Protein AF-A0A1Q8A752-F1 (afdb_monomer)

Structure (mmCIF, N/CA/C/O backbone):
data_AF-A0A1Q8A752-F1
#
_entry.id   AF-A0A1Q8A752-F1
#
loop_
_atom_site.group_PDB
_atom_site.id
_atom_site.type_symbol
_atom_site.label_atom_id
_atom_site.label_alt_id
_atom_site.label_comp_id
_atom_site.label_asym_id
_atom_site.label_entity_id
_atom_site.label_seq_id
_atom_site.pdbx_PDB_ins_code
_atom_site.Cartn_x
_atom_site.Cartn_y
_atom_site.Cartn_z
_atom_site.occupancy
_atom_site.B_iso_or_equiv
_atom_site.auth_seq_id
_atom_site.auth_comp_id
_atom_site.auth_asym_id
_atom_site.auth_atom_id
_atom_site.pdbx_PDB_model_num
ATOM 1 N N . MET A 1 1 ? -38.402 -25.304 12.413 1.00 49.00 1 MET A N 1
ATOM 2 C CA . MET A 1 1 ? -37.366 -25.563 11.387 1.00 49.00 1 MET A CA 1
ATOM 3 C C . MET A 1 1 ? -36.261 -24.511 11.491 1.00 49.00 1 MET A C 1
ATOM 5 O O . MET A 1 1 ? -36.523 -23.374 11.110 1.00 49.00 1 MET A O 1
ATOM 9 N N . PRO A 1 2 ? -35.067 -24.807 12.038 1.00 53.38 2 PRO A N 1
ATOM 10 C CA . PRO A 1 2 ? -33.993 -23.823 12.127 1.00 53.38 2 PRO A CA 1
ATOM 11 C C . PRO A 1 2 ? -33.095 -23.891 10.880 1.00 53.38 2 PRO A C 1
ATOM 13 O O . PRO A 1 2 ? -32.541 -24.939 10.555 1.00 53.38 2 PRO A O 1
ATOM 16 N N . ARG A 1 3 ? -32.962 -22.769 10.160 1.00 59.31 3 ARG A N 1
ATOM 17 C CA . ARG A 1 3 ? -32.059 -22.624 9.004 1.00 59.31 3 ARG A CA 1
ATOM 18 C C . ARG A 1 3 ? -30.603 -22.619 9.487 1.00 59.31 3 ARG A C 1
ATOM 20 O O . ARG A 1 3 ? -30.180 -21.694 10.178 1.00 59.31 3 ARG A O 1
ATOM 27 N N . ARG A 1 4 ? -29.845 -23.659 9.130 1.00 55.50 4 ARG A N 1
ATOM 28 C CA . ARG A 1 4 ? -28.412 -23.810 9.421 1.00 55.50 4 ARG A CA 1
ATOM 29 C C . ARG A 1 4 ? -27.629 -22.784 8.591 1.00 55.50 4 ARG A C 1
ATOM 31 O O . ARG A 1 4 ? -2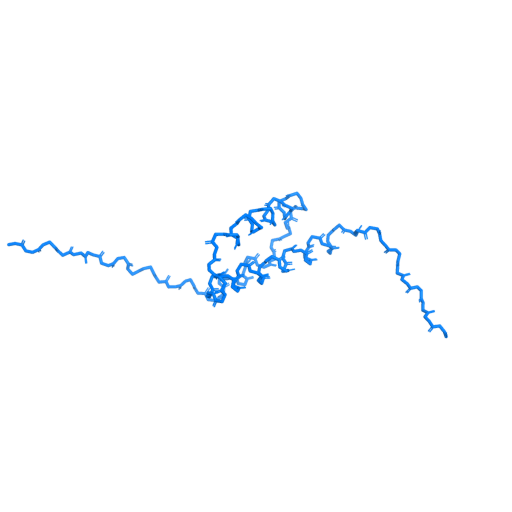7.610 -22.870 7.371 1.00 55.50 4 ARG A O 1
ATOM 38 N N . ARG A 1 5 ? -27.019 -21.789 9.246 1.00 60.00 5 ARG A N 1
ATOM 39 C CA . ARG A 1 5 ? -26.025 -20.898 8.624 1.00 60.00 5 ARG A CA 1
ATOM 40 C C . ARG A 1 5 ? -24.764 -21.717 8.360 1.00 60.00 5 ARG A C 1
ATOM 42 O O . ARG A 1 5 ? -24.038 -22.033 9.301 1.00 60.00 5 ARG A O 1
ATOM 49 N N . GLU A 1 6 ? -24.527 -22.074 7.106 1.00 55.84 6 GLU A N 1
ATOM 50 C CA . GLU A 1 6 ? -23.246 -22.616 6.660 1.00 55.84 6 GLU A CA 1
ATOM 51 C C . GLU A 1 6 ? -22.180 -21.533 6.847 1.00 55.84 6 GLU A C 1
ATOM 53 O O . GLU A 1 6 ? -22.195 -20.483 6.205 1.00 55.84 6 GLU A O 1
ATOM 58 N N . ARG A 1 7 ? -21.291 -21.750 7.820 1.00 58.25 7 ARG A N 1
ATOM 59 C CA . ARG A 1 7 ? -20.064 -20.972 7.952 1.00 58.25 7 ARG A CA 1
ATOM 60 C C . ARG A 1 7 ? -19.181 -21.376 6.776 1.00 58.25 7 ARG A C 1
ATOM 62 O O . ARG A 1 7 ? -18.684 -22.496 6.761 1.00 58.25 7 ARG A O 1
ATOM 69 N N . LEU A 1 8 ? -19.002 -20.474 5.815 1.00 56.09 8 LEU A N 1
ATOM 70 C CA . LEU A 1 8 ? -17.895 -20.536 4.866 1.00 56.09 8 LEU A CA 1
ATOM 71 C C . LEU A 1 8 ? -16.601 -20.470 5.684 1.00 56.09 8 LEU A C 1
ATOM 73 O O . LEU A 1 8 ? -16.156 -19.391 6.076 1.00 56.09 8 LEU A O 1
ATOM 77 N N . ALA A 1 9 ? -16.055 -21.636 6.022 1.00 54.94 9 ALA A N 1
ATOM 78 C CA . ALA A 1 9 ? -14.683 -21.769 6.470 1.00 54.94 9 ALA A CA 1
ATOM 79 C C . ALA A 1 9 ? -13.810 -21.491 5.245 1.00 54.94 9 ALA A C 1
ATOM 81 O O . ALA A 1 9 ? -13.518 -22.381 4.456 1.00 54.94 9 ALA A O 1
ATOM 82 N N . VAL A 1 10 ? -13.513 -20.213 5.019 1.00 60.25 10 VAL A N 1
ATOM 83 C CA . VAL A 1 10 ? -12.424 -19.828 4.131 1.00 60.25 10 V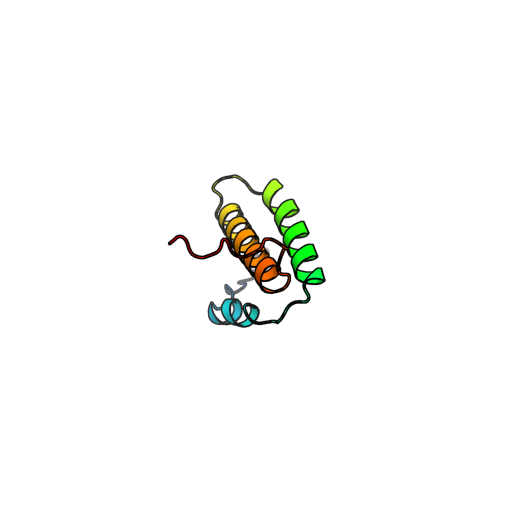AL A CA 1
ATOM 84 C C . VAL A 1 10 ? -11.166 -20.093 4.935 1.00 60.25 10 VAL A C 1
ATOM 86 O O . VAL A 1 10 ? -10.899 -19.379 5.907 1.00 60.25 10 VAL A O 1
ATOM 89 N N . ASP A 1 11 ? -10.458 -21.160 4.585 1.00 59.97 11 ASP A N 1
ATOM 90 C CA . ASP A 1 11 ? -9.154 -21.437 5.167 1.00 59.97 11 ASP A CA 1
ATOM 91 C C . ASP A 1 11 ? -8.256 -20.206 4.958 1.00 59.97 11 ASP A C 1
ATOM 93 O O . ASP A 1 11 ? -8.261 -19.612 3.870 1.00 59.97 11 ASP A O 1
ATOM 97 N N . PRO A 1 12 ? -7.543 -19.743 5.999 1.00 54.50 12 PRO A N 1
ATOM 98 C CA . PRO A 1 12 ? -6.604 -18.647 5.837 1.00 54.50 12 PRO A CA 1
ATOM 99 C C . PRO A 1 12 ? -5.560 -19.056 4.788 1.00 54.50 12 PRO A C 1
ATOM 101 O O . PRO A 1 12 ? -5.071 -20.184 4.840 1.00 54.50 12 PRO A O 1
ATOM 104 N N . PRO A 1 13 ? -5.222 -18.177 3.829 1.00 53.31 13 PRO A N 1
ATOM 105 C CA . PRO A 1 13 ? -4.258 -18.518 2.795 1.00 53.31 13 PRO A CA 1
ATOM 106 C C . PRO A 1 13 ? -2.914 -18.890 3.430 1.00 53.31 13 PRO A C 1
ATOM 108 O O . PRO A 1 13 ? -2.410 -18.174 4.299 1.00 53.31 13 PRO A O 1
ATOM 111 N N . GLU A 1 14 ? -2.363 -20.017 2.981 1.00 51.03 14 GLU A N 1
ATOM 112 C CA . GLU A 1 14 ? -1.061 -20.543 3.393 1.00 51.03 14 GLU A CA 1
ATOM 113 C C . GLU A 1 14 ? 0.041 -19.474 3.225 1.00 51.03 14 GLU A C 1
ATOM 115 O O . GLU A 1 14 ? 0.066 -18.768 2.208 1.00 51.03 14 GLU A O 1
ATOM 120 N N . PRO A 1 15 ? 0.986 -19.347 4.177 1.00 54.91 15 PRO A N 1
ATOM 121 C CA . PRO A 1 15 ? 2.036 -18.323 4.138 1.00 54.91 15 PRO A CA 1
ATOM 122 C C . PRO A 1 15 ? 2.917 -18.417 2.881 1.00 54.91 15 PRO A C 1
ATOM 124 O O . PRO A 1 15 ? 3.375 -17.401 2.362 1.00 54.91 15 PRO A O 1
ATOM 127 N N . GLU A 1 16 ? 3.073 -19.614 2.318 1.00 50.69 16 GLU A N 1
ATOM 128 C CA . GLU A 1 16 ? 3.832 -19.858 1.086 1.00 50.69 16 GLU A CA 1
ATOM 129 C C . GLU A 1 16 ? 3.181 -19.233 -0.163 1.00 50.69 16 GLU A C 1
ATOM 131 O O . GLU A 1 16 ? 3.856 -18.959 -1.159 1.00 50.69 16 GLU A O 1
ATOM 136 N N . GLN A 1 17 ? 1.866 -18.983 -0.139 1.00 50.50 17 GLN A N 1
ATOM 137 C CA . GLN A 1 17 ? 1.170 -18.290 -1.228 1.00 50.50 17 GLN A CA 1
ATOM 138 C C . GLN A 1 17 ? 1.389 -16.776 -1.169 1.00 50.50 17 GLN A C 1
ATOM 140 O O . GLN A 1 17 ? 1.447 -16.139 -2.219 1.00 50.50 17 GLN A O 1
ATOM 145 N N . LEU A 1 18 ? 1.583 -16.204 0.025 1.00 50.59 18 LEU A N 1
ATOM 146 C CA . LEU A 1 18 ? 1.968 -14.796 0.174 1.00 50.59 18 LEU A CA 1
ATOM 147 C C . LEU A 1 18 ? 3.374 -14.531 -0.378 1.00 50.59 18 LEU A C 1
ATOM 149 O O . LEU A 1 18 ? 3.605 -13.494 -0.999 1.00 50.59 18 LEU A O 1
ATOM 153 N N . GLU A 1 19 ? 4.302 -15.473 -0.203 1.00 46.72 19 GLU A N 1
ATOM 154 C CA . GLU A 1 19 ? 5.675 -15.334 -0.701 1.00 46.72 19 GLU A CA 1
ATOM 155 C C . GLU A 1 19 ? 5.778 -15.471 -2.223 1.00 46.72 19 GLU A C 1
ATOM 157 O O . GLU A 1 19 ? 6.585 -14.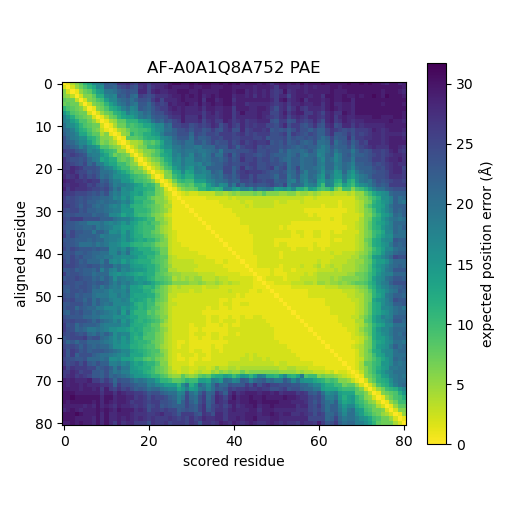787 -2.846 1.00 46.72 19 GLU A O 1
ATOM 162 N N . LYS A 1 20 ? 4.932 -16.277 -2.874 1.00 44.25 20 LYS A N 1
ATOM 163 C CA . LYS A 1 20 ? 4.976 -16.431 -4.343 1.00 44.25 20 LYS A CA 1
ATOM 164 C C . LYS A 1 20 ? 4.492 -15.195 -5.108 1.00 44.25 20 LYS A C 1
ATOM 166 O O . LYS A 1 20 ? 4.898 -14.999 -6.250 1.00 44.25 20 LYS A O 1
ATOM 171 N N . VAL A 1 21 ? 3.705 -14.318 -4.482 1.00 50.91 21 VAL A N 1
ATOM 172 C CA . VAL A 1 21 ? 3.333 -13.012 -5.064 1.00 50.91 21 VAL A CA 1
ATOM 173 C C . VAL A 1 21 ? 4.505 -12.017 -5.005 1.00 50.91 21 VAL A C 1
ATOM 175 O O . VAL A 1 21 ? 4.509 -11.009 -5.702 1.00 50.91 21 VAL A O 1
ATOM 178 N N . ALA A 1 22 ? 5.551 -12.297 -4.219 1.00 48.25 22 ALA A N 1
ATOM 179 C CA . ALA A 1 22 ? 6.655 -11.371 -3.981 1.00 48.25 22 ALA A CA 1
ATOM 180 C C . ALA A 1 22 ? 7.629 -11.170 -5.154 1.00 48.25 22 ALA A C 1
ATOM 182 O O . ALA A 1 22 ? 8.470 -10.279 -5.053 1.00 48.25 22 ALA A O 1
ATOM 183 N N . VAL A 1 23 ? 7.572 -11.983 -6.216 1.00 52.22 23 VAL A N 1
ATOM 184 C CA . VAL A 1 23 ? 8.547 -11.927 -7.326 1.00 52.22 23 VAL A CA 1
ATOM 185 C C . VAL A 1 23 ? 7.856 -11.984 -8.692 1.00 52.22 23 VAL A C 1
ATOM 187 O O . VAL A 1 23 ? 8.351 -12.590 -9.639 1.00 52.22 23 VAL A O 1
ATOM 190 N N . ALA A 1 24 ? 6.701 -11.340 -8.836 1.00 56.03 24 ALA A N 1
ATOM 191 C CA . ALA A 1 24 ? 6.294 -10.896 -10.161 1.00 56.03 24 ALA A CA 1
ATOM 192 C C . ALA A 1 24 ? 7.074 -9.608 -10.457 1.00 56.03 24 ALA A C 1
ATOM 194 O O . ALA A 1 24 ? 7.011 -8.650 -9.693 1.00 56.03 24 ALA A O 1
ATOM 195 N N . ARG A 1 25 ? 7.861 -9.585 -11.541 1.00 57.94 25 ARG A N 1
ATOM 196 C CA . ARG A 1 25 ? 8.421 -8.332 -12.069 1.00 57.94 25 ARG A CA 1
ATOM 197 C C . ARG A 1 25 ? 7.244 -7.481 -12.543 1.00 57.94 25 ARG A C 1
ATOM 199 O O . ARG A 1 25 ? 6.834 -7.602 -13.693 1.00 57.94 25 ARG A O 1
ATOM 206 N N . HIS A 1 26 ? 6.662 -6.700 -11.643 1.00 69.69 26 HIS A N 1
ATOM 207 C CA . HIS A 1 26 ? 5.518 -5.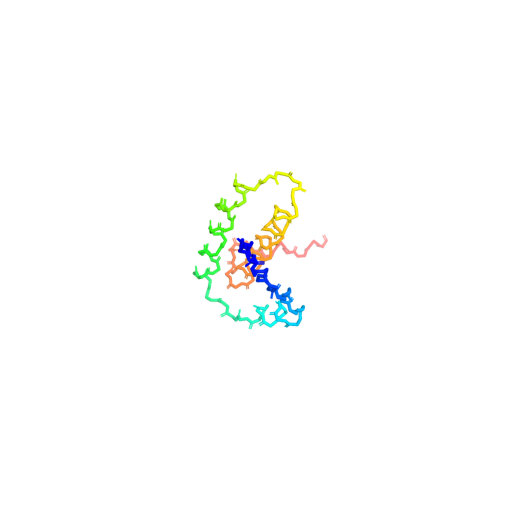864 -11.960 1.00 69.69 26 HIS A CA 1
ATOM 208 C C . HIS A 1 26 ? 5.956 -4.682 -12.825 1.00 69.69 26 HIS A C 1
ATOM 210 O O . HIS A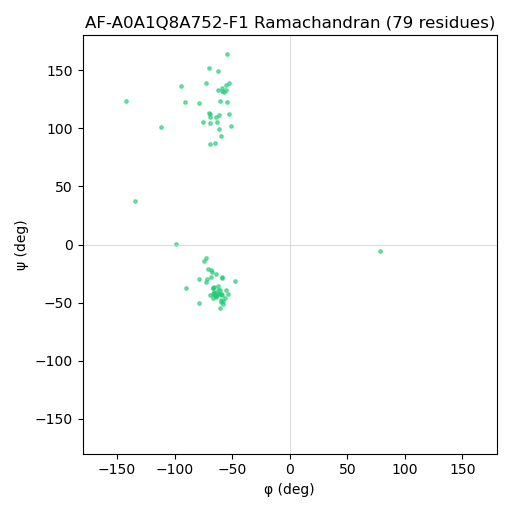 1 26 ? 7.004 -4.070 -12.596 1.00 69.69 26 HIS A O 1
ATOM 216 N N . ASP A 1 27 ? 5.142 -4.349 -13.827 1.00 87.75 27 ASP A N 1
ATOM 217 C CA . ASP A 1 27 ? 5.314 -3.117 -14.591 1.00 87.75 27 ASP A CA 1
ATOM 218 C C . ASP A 1 27 ? 5.280 -1.922 -13.610 1.00 87.75 27 ASP A C 1
ATOM 220 O O . ASP A 1 27 ? 4.361 -1.821 -12.786 1.00 87.75 27 ASP A O 1
ATOM 224 N N . PRO A 1 28 ? 6.237 -0.977 -13.669 1.00 90.56 28 PRO A N 1
ATOM 225 C CA . PRO A 1 28 ? 6.184 0.257 -12.890 1.00 90.56 28 PRO A CA 1
ATOM 226 C C . PRO A 1 28 ? 4.832 0.992 -12.935 1.00 90.56 28 PRO A C 1
ATOM 228 O O . PRO A 1 28 ? 4.470 1.683 -11.977 1.00 90.56 28 PRO A O 1
ATOM 231 N N . ALA A 1 29 ? 4.082 0.904 -14.038 1.00 92.06 29 ALA A N 1
ATOM 232 C CA . ALA A 1 29 ? 2.732 1.457 -14.145 1.00 92.06 29 ALA A CA 1
ATOM 233 C C . ALA A 1 29 ? 1.724 0.735 -13.233 1.00 92.06 29 ALA A C 1
ATOM 235 O O . ALA A 1 29 ? 0.943 1.397 -12.540 1.00 92.06 29 ALA A O 1
ATOM 236 N N . GLU A 1 30 ? 1.782 -0.595 -13.169 1.00 92.69 30 GLU A N 1
ATOM 237 C CA . GLU A 1 30 ? 0.951 -1.410 -12.279 1.00 92.69 30 GLU A CA 1
ATOM 238 C C . GLU A 1 30 ? 1.265 -1.123 -10.813 1.00 92.69 30 GLU A C 1
ATOM 240 O O . GLU A 1 30 ? 0.349 -0.883 -10.025 1.00 92.69 30 GLU A O 1
ATOM 245 N N . ILE A 1 31 ? 2.548 -1.029 -10.450 1.00 92.62 31 ILE A N 1
ATOM 246 C CA . ILE A 1 31 ? 2.955 -0.713 -9.072 1.00 92.62 31 ILE A CA 1
ATOM 247 C C . ILE A 1 31 ? 2.455 0.682 -8.676 1.00 92.62 31 ILE A C 1
ATOM 249 O O . ILE A 1 31 ? 1.909 0.874 -7.586 1.00 92.62 31 ILE A O 1
ATOM 253 N N . ARG A 1 32 ? 2.562 1.674 -9.572 1.00 94.38 32 ARG A N 1
ATOM 254 C CA . ARG A 1 32 ? 2.001 3.019 -9.346 1.00 94.38 32 ARG A CA 1
ATOM 255 C C . ARG A 1 32 ? 0.490 2.983 -9.133 1.00 94.38 32 ARG A C 1
ATOM 257 O O . ARG A 1 32 ? -0.020 3.676 -8.244 1.00 94.38 32 ARG A O 1
ATOM 264 N N . PHE A 1 33 ? -0.229 2.193 -9.928 1.00 95.50 33 PHE A N 1
ATOM 265 C CA . PHE A 1 33 ? -1.666 2.006 -9.759 1.00 95.50 33 PHE A CA 1
ATOM 266 C C . PHE A 1 33 ? -1.990 1.340 -8.416 1.00 95.50 33 PHE A C 1
ATOM 268 O O . PHE A 1 33 ? -2.851 1.837 -7.687 1.00 95.50 33 PHE A O 1
ATOM 275 N N . TYR A 1 34 ? -1.263 0.287 -8.046 1.00 95.31 34 TYR A N 1
ATOM 276 C CA . TYR A 1 34 ? -1.428 -0.425 -6.781 1.00 95.31 34 TYR A CA 1
ATOM 277 C C . TYR A 1 34 ? -1.204 0.495 -5.573 1.00 95.31 34 TYR A C 1
ATOM 279 O O . TYR A 1 34 ? -2.094 0.635 -4.731 1.00 95.31 34 TYR A O 1
ATOM 287 N N . ILE A 1 35 ? -0.099 1.251 -5.549 1.00 96.19 35 ILE A N 1
ATOM 288 C CA . ILE A 1 35 ? 0.183 2.278 -4.527 1.00 96.19 35 ILE A CA 1
ATOM 289 C C . ILE A 1 35 ? -0.979 3.274 -4.409 1.00 96.19 35 ILE A C 1
ATOM 291 O O . ILE A 1 35 ? -1.376 3.655 -3.303 1.00 96.19 35 ILE A O 1
ATOM 295 N N . LYS A 1 36 ? -1.556 3.709 -5.538 1.00 97.56 36 LYS A N 1
ATOM 296 C CA . LYS A 1 36 ? -2.704 4.628 -5.544 1.00 97.56 36 LYS A CA 1
ATOM 297 C C . LYS A 1 36 ? -3.931 4.007 -4.871 1.00 97.56 36 LYS A C 1
ATOM 299 O O . LYS A 1 36 ? -4.624 4.725 -4.148 1.00 97.56 36 LYS A O 1
ATOM 304 N N . GLN A 1 37 ? -4.194 2.715 -5.073 1.00 97.50 37 GLN A N 1
ATOM 305 C CA . GLN A 1 37 ? -5.297 2.023 -4.399 1.00 97.50 37 GLN A CA 1
ATOM 306 C C . GLN A 1 37 ? -5.033 1.859 -2.901 1.00 97.50 37 GLN A C 1
ATOM 308 O O . GLN A 1 37 ? -5.909 2.187 -2.103 1.00 97.50 37 GLN A O 1
ATOM 313 N N . LEU A 1 38 ? -3.816 1.486 -2.498 1.00 96.69 38 LEU A N 1
ATOM 314 C CA . LEU A 1 38 ? -3.442 1.381 -1.082 1.00 96.69 38 LEU A CA 1
ATOM 315 C C . LEU A 1 38 ? -3.609 2.722 -0.344 1.00 96.69 38 LEU A C 1
ATOM 317 O O . LEU A 1 38 ? -4.208 2.774 0.730 1.00 96.69 38 LEU A O 1
ATOM 321 N N . LYS A 1 39 ? -3.188 3.839 -0.957 1.00 97.06 39 LYS A N 1
ATOM 322 C CA . LYS A 1 39 ? -3.394 5.200 -0.415 1.00 97.06 39 LYS A CA 1
ATOM 323 C C . LYS A 1 39 ? -4.864 5.610 -0.304 1.00 97.06 39 LYS A C 1
ATOM 325 O O . LYS A 1 39 ? -5.188 6.525 0.456 1.00 97.06 39 LYS A O 1
ATOM 330 N N . LYS A 1 40 ? -5.755 5.029 -1.108 1.00 97.69 40 LYS A N 1
ATOM 331 C CA . LYS A 1 40 ? -7.201 5.232 -0.951 1.00 97.69 40 LYS A CA 1
ATOM 332 C C . LYS A 1 40 ? -7.722 4.371 0.191 1.00 97.69 40 LYS A C 1
ATOM 334 O O . LYS A 1 40 ? -8.354 4.912 1.087 1.00 97.69 40 LYS A O 1
ATOM 339 N N . ALA A 1 41 ? -7.398 3.079 0.183 1.00 95.00 41 ALA A N 1
ATOM 340 C CA . ALA A 1 41 ? -7.852 2.114 1.177 1.00 95.00 41 ALA A CA 1
ATOM 341 C C . ALA A 1 41 ? -7.488 2.538 2.606 1.00 95.00 41 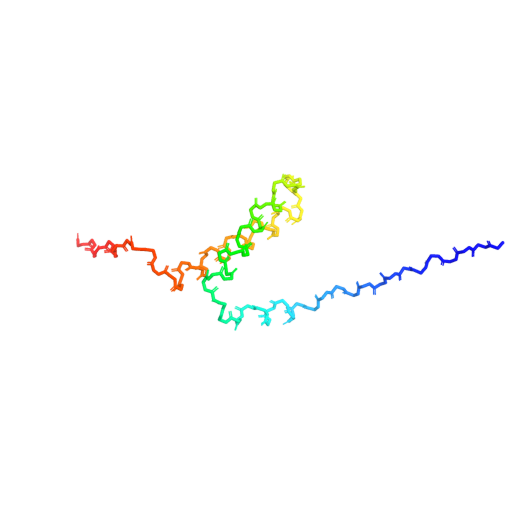ALA A C 1
ATOM 343 O O . ALA A 1 41 ? -8.360 2.561 3.468 1.00 95.00 41 ALA A O 1
ATOM 344 N N . ILE A 1 42 ? -6.242 2.969 2.840 1.00 95.94 42 ILE A N 1
ATOM 345 C CA . ILE A 1 42 ? -5.754 3.325 4.182 1.00 95.94 42 ILE A CA 1
ATOM 346 C C . ILE A 1 42 ? -6.565 4.443 4.858 1.00 95.94 42 ILE A C 1
ATOM 348 O O . ILE A 1 42 ? -6.678 4.452 6.078 1.00 95.94 42 ILE A O 1
ATOM 352 N N . ARG A 1 43 ? -7.182 5.350 4.085 1.00 96.06 43 ARG A N 1
ATOM 353 C CA . ARG A 1 43 ? -8.009 6.449 4.622 1.00 96.06 43 ARG A CA 1
ATOM 354 C C . ARG A 1 43 ? -9.311 5.972 5.258 1.00 96.06 43 ARG A C 1
ATOM 356 O O . ARG A 1 43 ? -9.894 6.702 6.048 1.00 96.06 43 ARG A O 1
ATOM 363 N N . TYR A 1 44 ? -9.766 4.779 4.891 1.00 96.75 44 TYR A N 1
ATOM 364 C CA . TYR A 1 44 ? -10.990 4.176 5.411 1.00 96.75 44 TYR A CA 1
ATOM 365 C C . TYR A 1 44 ? -10.710 3.162 6.525 1.00 96.75 44 TYR A C 1
ATOM 367 O O . TYR A 1 44 ? -11.645 2.561 7.051 1.00 96.75 44 TYR A O 1
ATOM 375 N N . LEU A 1 45 ? -9.439 2.949 6.886 1.00 96.12 45 LEU A N 1
ATOM 376 C CA . LEU A 1 45 ? -9.058 1.997 7.921 1.00 96.12 45 LEU A CA 1
ATOM 377 C C . LEU A 1 45 ? -8.907 2.698 9.275 1.00 96.12 45 LEU A C 1
ATOM 379 O O . LEU A 1 45 ? -8.276 3.754 9.345 1.00 96.12 45 LEU A O 1
ATOM 383 N N . PRO A 1 46 ? -9.422 2.105 10.368 1.00 96.88 46 PRO A N 1
ATOM 384 C CA . PRO A 1 46 ? -9.206 2.643 11.702 1.00 96.88 46 PRO A CA 1
ATOM 385 C C . PRO A 1 46 ? -7.718 2.629 12.049 1.00 96.88 46 PRO A C 1
ATOM 387 O O . PRO A 1 46 ? -7.047 1.603 11.877 1.00 96.88 46 PRO A O 1
ATOM 390 N N . LEU A 1 47 ? -7.216 3.745 12.580 1.00 96.12 47 LEU A N 1
ATOM 391 C CA . LEU A 1 47 ? -5.857 3.827 13.112 1.00 96.12 47 LEU A CA 1
ATOM 392 C C . LEU A 1 47 ? -5.640 2.746 14.177 1.00 96.12 47 LEU A C 1
ATOM 394 O O . LEU A 1 47 ? -6.512 2.487 15.003 1.00 96.12 47 LEU A O 1
ATOM 398 N N . GLY A 1 48 ? -4.481 2.090 14.133 1.00 94.12 48 GLY A N 1
ATOM 399 C CA . GLY A 1 48 ? -4.139 1.012 15.064 1.00 94.12 48 GLY A CA 1
ATOM 400 C C . GLY A 1 48 ? -4.789 -0.343 14.754 1.00 94.12 48 GLY A C 1
ATOM 401 O O . GLY A 1 48 ? -4.458 -1.337 15.396 1.00 94.12 48 GLY A O 1
ATOM 402 N N . SER A 1 49 ? -5.681 -0.432 13.760 1.00 97.12 49 SER A N 1
ATOM 403 C CA . SER A 1 49 ? -6.234 -1.725 13.348 1.00 97.12 49 SER A CA 1
ATOM 404 C C . SER A 1 49 ? -5.184 -2.599 12.652 1.00 97.12 49 SER A C 1
ATOM 406 O O . SER A 1 49 ? -4.276 -2.111 11.977 1.00 97.12 49 SER A O 1
ATOM 408 N N . ARG A 1 50 ? -5.344 -3.925 12.745 1.00 96.88 50 ARG A N 1
ATOM 409 C CA . ARG A 1 50 ? -4.483 -4.885 12.029 1.00 96.88 50 ARG A CA 1
ATOM 410 C C . ARG A 1 50 ? -4.461 -4.619 10.519 1.00 96.88 50 ARG A C 1
ATOM 412 O O . ARG A 1 50 ? -3.405 -4.697 9.901 1.00 96.88 50 ARG A O 1
ATOM 419 N N . ALA A 1 51 ? -5.611 -4.265 9.944 1.00 94.94 51 ALA A N 1
ATOM 420 C CA . ALA A 1 51 ? -5.727 -3.919 8.531 1.00 94.94 51 ALA A CA 1
ATOM 421 C C . ALA A 1 51 ? -4.953 -2.639 8.188 1.00 94.94 51 ALA A C 1
ATOM 423 O O . ALA A 1 51 ? -4.272 -2.601 7.166 1.00 94.94 51 ALA A O 1
ATOM 424 N N . TYR A 1 52 ? -5.012 -1.614 9.048 1.00 97.31 52 TYR A N 1
ATOM 425 C CA . TYR A 1 52 ? -4.240 -0.385 8.866 1.00 97.31 52 TYR A CA 1
ATOM 426 C C . TYR A 1 52 ? -2.741 -0.682 8.786 1.00 97.31 52 TYR A C 1
ATOM 428 O O . TYR A 1 52 ? -2.081 -0.253 7.840 1.00 97.31 52 TYR A O 1
ATOM 436 N N . TYR A 1 53 ? -2.218 -1.482 9.720 1.00 97.25 53 TYR A N 1
ATOM 437 C CA . TYR A 1 53 ? -0.803 -1.849 9.711 1.00 97.25 53 TYR A CA 1
ATOM 438 C C . TYR A 1 53 ? -0.419 -2.689 8.492 1.00 97.25 53 TYR A C 1
ATOM 440 O O . TYR A 1 53 ? 0.583 -2.377 7.851 1.00 97.25 53 TYR A O 1
ATOM 448 N N . ALA A 1 54 ? -1.238 -3.673 8.111 1.00 96.31 54 ALA A N 1
ATOM 449 C CA . ALA A 1 54 ? -1.005 -4.473 6.909 1.00 96.31 54 ALA A CA 1
ATOM 450 C C . ALA A 1 54 ? -0.921 -3.598 5.645 1.00 96.31 54 ALA A C 1
ATOM 452 O O . ALA A 1 54 ? 0.067 -3.655 4.917 1.00 96.31 54 ALA A O 1
ATOM 453 N N . VAL A 1 55 ? -1.903 -2.715 5.428 1.00 96.00 55 VAL A N 1
ATOM 454 C CA . VAL A 1 55 ? -1.929 -1.817 4.260 1.00 96.00 55 VAL A CA 1
ATOM 455 C C . VAL A 1 55 ? -0.784 -0.805 4.297 1.00 96.00 55 VAL A C 1
ATOM 457 O O . VAL A 1 55 ? -0.212 -0.492 3.255 1.00 96.00 55 VAL A O 1
ATOM 460 N N . SER A 1 56 ? -0.407 -0.308 5.478 1.00 96.12 56 SER A N 1
ATOM 461 C CA . SER A 1 56 ? 0.742 0.596 5.613 1.00 96.12 56 SER A CA 1
ATOM 462 C C . SER A 1 56 ? 2.078 -0.091 5.290 1.00 96.12 56 SER A C 1
ATOM 464 O O . SER A 1 56 ? 2.929 0.513 4.635 1.00 96.12 56 SER A O 1
ATOM 466 N N . GLY A 1 57 ? 2.245 -1.362 5.676 1.00 96.75 57 GLY A N 1
ATOM 467 C CA . GLY A 1 57 ? 3.416 -2.174 5.342 1.00 96.75 57 GLY A CA 1
ATOM 468 C C . GLY A 1 57 ? 3.508 -2.458 3.844 1.00 96.75 57 GLY A C 1
ATOM 469 O O . GLY A 1 57 ? 4.556 -2.230 3.238 1.00 96.75 57 GLY A O 1
ATOM 470 N N . GLU A 1 58 ? 2.392 -2.849 3.227 1.00 95.81 58 GLU A N 1
ATOM 471 C CA . GLU A 1 58 ? 2.299 -3.050 1.776 1.00 95.81 58 GLU A CA 1
ATOM 472 C C . GLU A 1 58 ? 2.589 -1.766 0.993 1.00 95.81 58 GLU A C 1
ATOM 474 O O . GLU A 1 58 ? 3.303 -1.787 -0.009 1.00 95.81 58 GLU A O 1
ATOM 479 N N . LEU A 1 59 ? 2.119 -0.614 1.481 1.00 96.44 59 LEU A N 1
ATOM 480 C CA . LEU A 1 59 ? 2.408 0.676 0.859 1.00 96.44 59 LEU A CA 1
ATOM 481 C C . LEU A 1 59 ? 3.914 0.980 0.860 1.00 96.44 59 LEU A C 1
ATOM 483 O O . LEU A 1 59 ? 4.450 1.453 -0.148 1.00 96.44 59 LEU A O 1
ATOM 487 N N . LEU A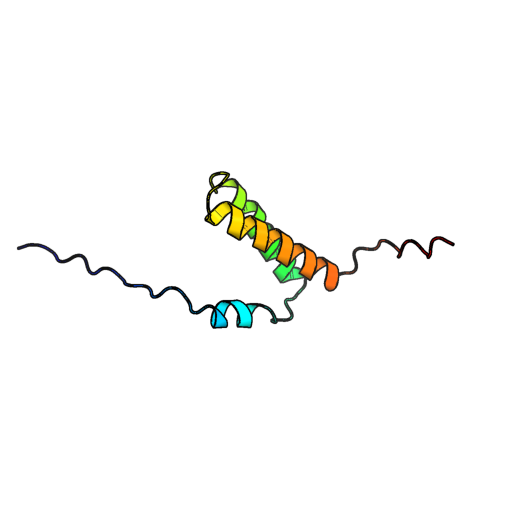 1 60 ? 4.602 0.703 1.972 1.00 95.75 60 LEU A N 1
ATOM 488 C CA . LEU A 1 60 ? 6.052 0.870 2.080 1.00 95.75 60 LEU A CA 1
ATOM 489 C C . LEU A 1 60 ? 6.794 -0.087 1.138 1.00 95.75 60 LEU A C 1
ATOM 491 O O . LEU A 1 60 ? 7.728 0.333 0.451 1.00 95.75 60 LEU A O 1
ATOM 495 N N . ARG A 1 61 ? 6.362 -1.350 1.084 1.00 94.56 61 ARG A N 1
ATOM 496 C CA . ARG A 1 61 ? 6.933 -2.392 0.225 1.00 94.56 61 ARG A CA 1
ATOM 497 C C . ARG A 1 61 ? 6.826 -2.026 -1.255 1.00 94.56 61 ARG A C 1
ATOM 499 O O . ARG A 1 61 ? 7.853 -1.921 -1.920 1.00 94.56 61 ARG A O 1
ATOM 506 N N . ALA A 1 62 ? 5.620 -1.715 -1.729 1.00 93.44 62 ALA A N 1
ATOM 507 C CA . ALA A 1 62 ? 5.370 -1.339 -3.120 1.00 93.44 62 ALA A CA 1
ATOM 508 C C . ALA A 1 62 ? 6.115 -0.052 -3.520 1.00 93.44 62 ALA A C 1
ATOM 510 O O . ALA A 1 62 ? 6.611 0.069 -4.637 1.00 93.44 62 ALA A O 1
ATOM 511 N N . THR A 1 63 ? 6.251 0.911 -2.600 1.00 92.44 63 THR A N 1
ATOM 512 C CA . THR A 1 63 ? 7.029 2.136 -2.864 1.00 92.44 63 THR A CA 1
ATOM 513 C C . THR A 1 63 ? 8.517 1.832 -3.056 1.00 92.44 63 THR A C 1
ATOM 515 O O . THR A 1 63 ? 9.145 2.392 -3.951 1.00 92.44 63 THR A O 1
ATOM 518 N N . ARG A 1 64 ? 9.091 0.931 -2.246 1.00 92.69 64 ARG A N 1
ATOM 519 C CA . ARG A 1 64 ? 10.487 0.490 -2.411 1.00 92.69 64 ARG A CA 1
ATOM 520 C C . ARG A 1 64 ? 10.692 -0.256 -3.724 1.00 92.69 64 ARG A C 1
ATOM 522 O O . ARG A 1 64 ? 11.681 -0.001 -4.402 1.00 92.69 64 ARG A O 1
ATOM 529 N N . GLU A 1 65 ? 9.754 -1.123 -4.086 1.00 91.31 65 GLU A N 1
ATOM 530 C CA . GLU A 1 65 ? 9.778 -1.853 -5.355 1.00 91.31 65 GLU A CA 1
ATOM 531 C C . GLU A 1 65 ? 9.762 -0.896 -6.554 1.00 91.31 65 GLU A C 1
ATOM 533 O O . GLU A 1 65 ? 10.624 -0.981 -7.427 1.00 91.31 65 GLU A O 1
ATOM 538 N N . LEU A 1 66 ? 8.865 0.097 -6.543 1.00 91.25 66 LEU A N 1
ATOM 539 C CA . LEU A 1 66 ? 8.810 1.116 -7.590 1.00 91.25 66 LEU A CA 1
ATOM 540 C C . LEU A 1 66 ? 10.121 1.902 -7.708 1.00 91.25 66 LEU A C 1
ATOM 542 O O . LEU A 1 66 ? 10.581 2.143 -8.820 1.00 91.25 66 LEU A O 1
ATOM 546 N N . ASN A 1 67 ? 10.724 2.287 -6.580 1.00 89.75 67 ASN A N 1
ATOM 547 C CA . ASN A 1 67 ? 11.993 3.022 -6.562 1.00 89.75 67 ASN A CA 1
ATOM 548 C C . ASN A 1 67 ? 13.181 2.167 -7.032 1.00 89.75 67 ASN A C 1
ATOM 550 O O . ASN A 1 67 ? 14.152 2.708 -7.553 1.00 89.75 67 ASN A O 1
ATOM 554 N N . GLY A 1 68 ? 13.120 0.845 -6.845 1.00 88.75 68 GLY A N 1
ATOM 555 C CA . GLY A 1 68 ? 14.121 -0.086 -7.367 1.00 88.75 68 GLY A CA 1
ATOM 556 C C . GLY A 1 68 ? 14.037 -0.266 -8.886 1.00 88.75 68 GLY A C 1
ATOM 557 O O . GLY A 1 68 ? 15.056 -0.503 -9.528 1.00 88.75 68 GLY A O 1
ATOM 558 N N . LEU A 1 69 ? 12.839 -0.129 -9.464 1.00 85.50 69 LEU A N 1
ATOM 559 C CA . LEU A 1 69 ? 12.601 -0.269 -10.907 1.00 85.50 69 LEU A CA 1
ATOM 560 C C . LEU A 1 69 ? 12.746 1.046 -11.674 1.00 85.50 69 LEU A C 1
ATOM 562 O O . LEU A 1 69 ? 13.221 1.064 -12.807 1.00 85.50 69 LEU A O 1
ATOM 566 N N . VAL A 1 70 ? 12.308 2.147 -11.072 1.00 77.38 70 VAL A N 1
ATOM 567 C CA . VAL A 1 70 ? 12.432 3.488 -11.628 1.00 77.38 70 VAL A CA 1
ATOM 568 C C . VAL A 1 70 ? 13.423 4.222 -10.741 1.00 77.38 70 VAL A C 1
ATOM 570 O O . VAL A 1 70 ? 13.023 4.665 -9.663 1.00 77.38 70 VAL A O 1
ATOM 573 N N . PRO A 1 71 ? 14.694 4.372 -11.157 1.00 65.56 71 PRO A N 1
ATOM 574 C CA . PRO A 1 71 ? 15.616 5.227 -10.437 1.00 65.56 71 PRO A CA 1
ATOM 575 C C . PRO A 1 71 ? 15.043 6.642 -10.487 1.00 65.56 71 PRO A C 1
ATOM 577 O O . PRO A 1 71 ? 15.118 7.338 -11.500 1.00 65.56 71 PRO A O 1
ATOM 580 N N . SER A 1 72 ? 14.385 7.055 -9.404 1.00 60.22 72 SER A N 1
ATOM 581 C CA . SER A 1 72 ? 14.009 8.445 -9.214 1.00 60.22 72 SER A CA 1
ATOM 582 C C . SER A 1 72 ? 15.321 9.212 -9.180 1.00 60.22 72 SER A C 1
ATOM 584 O O . SER A 1 72 ? 16.114 8.993 -8.268 1.00 60.22 72 SER A O 1
ATOM 586 N N . GLY A 1 73 ? 15.585 10.022 -10.204 1.00 57.97 73 GLY A N 1
ATOM 587 C CA . GLY A 1 73 ? 16.830 10.763 -10.338 1.00 57.97 73 GLY A CA 1
ATOM 588 C C . GLY A 1 73 ? 17.168 11.538 -9.066 1.00 57.97 73 GLY A C 1
ATOM 589 O O . GLY A 1 73 ? 16.625 12.606 -8.806 1.00 57.97 73 GLY A O 1
ATOM 590 N N . SER A 1 74 ? 18.096 10.993 -8.294 1.00 53.56 74 SER A N 1
ATOM 591 C CA . SER A 1 74 ? 18.958 11.705 -7.368 1.00 53.56 74 SER A CA 1
ATOM 592 C C . SER A 1 74 ? 20.319 11.010 -7.452 1.00 53.56 74 SER A C 1
ATOM 594 O O . SER A 1 74 ? 20.389 9.783 -7.337 1.00 53.56 74 SER A O 1
ATOM 596 N N . PRO A 1 75 ? 21.402 11.745 -7.766 1.00 49.41 75 PRO A N 1
ATOM 597 C CA . PRO A 1 75 ? 22.712 11.134 -7.922 1.00 49.41 75 PRO A CA 1
ATOM 598 C C . PRO A 1 75 ? 23.133 10.517 -6.582 1.00 49.41 75 PRO A C 1
ATOM 600 O O . PRO A 1 75 ? 22.749 11.044 -5.529 1.00 49.41 75 PRO A O 1
ATOM 603 N N . PRO A 1 76 ? 23.923 9.428 -6.582 1.00 49.94 76 PRO A N 1
ATOM 604 C CA . PRO A 1 76 ? 24.539 8.968 -5.351 1.00 49.94 76 PRO A CA 1
ATOM 605 C C . PRO A 1 76 ? 25.318 10.152 -4.775 1.00 49.94 76 PRO A C 1
ATOM 607 O O . PRO A 1 76 ? 26.160 10.738 -5.459 1.00 49.94 76 PRO A O 1
ATOM 610 N N . LYS A 1 77 ? 25.011 10.546 -3.532 1.00 54.59 77 LYS A N 1
ATOM 611 C CA . LYS A 1 77 ? 25.935 11.378 -2.759 1.00 54.59 77 LYS A CA 1
ATOM 612 C C . LYS A 1 77 ? 27.271 10.638 -2.804 1.00 54.59 77 LYS A C 1
ATOM 614 O O . LYS A 1 77 ? 27.354 9.509 -2.323 1.00 54.59 77 LYS A O 1
ATOM 619 N N . GLY A 1 78 ? 28.243 11.24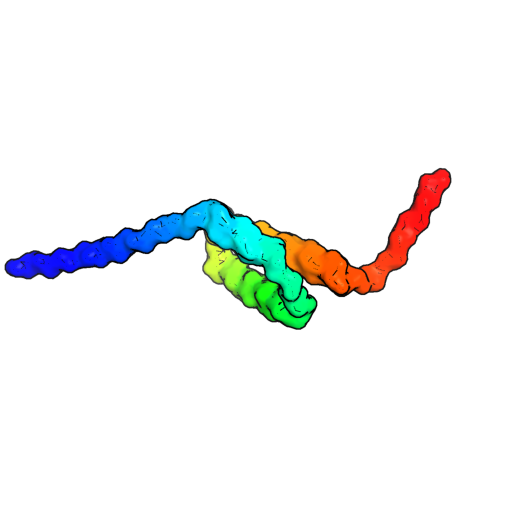2 -3.487 1.00 53.22 78 GLY A N 1
ATOM 620 C CA . GLY A 1 78 ? 29.589 10.706 -3.630 1.00 53.22 78 GLY A CA 1
ATOM 621 C C . GLY A 1 78 ? 30.217 10.410 -2.266 1.00 53.22 78 GLY A C 1
ATOM 622 O O . GLY A 1 78 ? 29.709 10.873 -1.240 1.00 53.22 78 GLY A O 1
ATOM 623 N N . PRO A 1 79 ? 31.299 9.620 -2.242 1.00 58.66 79 PRO A N 1
ATOM 624 C CA . PRO A 1 79 ? 31.933 9.210 -1.003 1.00 58.66 79 PRO A CA 1
ATOM 625 C C . PRO A 1 79 ? 32.413 10.449 -0.248 1.00 58.66 79 PRO A C 1
ATOM 627 O O . PRO A 1 79 ? 33.177 11.255 -0.779 1.00 58.66 79 PRO A O 1
ATOM 630 N N . THR A 1 80 ? 31.946 10.598 0.989 1.00 51.50 80 THR A N 1
ATOM 631 C CA . THR A 1 80 ? 32.580 11.473 1.971 1.00 51.50 80 THR A CA 1
ATOM 632 C C . THR A 1 80 ? 33.982 10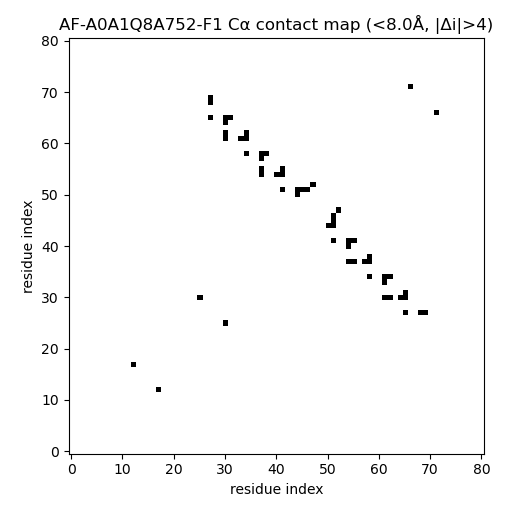.909 2.213 1.00 51.50 80 THR A C 1
ATOM 634 O O . THR A 1 80 ? 34.106 9.834 2.801 1.00 51.50 80 THR A O 1
ATOM 637 N N . GLN A 1 81 ? 35.003 11.578 1.669 1.00 50.78 81 GLN A N 1
ATOM 638 C CA . GLN A 1 81 ? 36.375 11.484 2.177 1.00 50.78 81 GLN A CA 1
ATOM 639 C C . GLN A 1 81 ? 36.492 12.298 3.463 1.00 50.78 81 GLN A C 1
ATOM 641 O O . GLN A 1 81 ? 35.793 13.335 3.554 1.00 50.78 81 GLN A O 1
#

Secondary structure (DSSP, 8-state):
----------PPPPHHHHHHGGG----HHHHHHHHHHHHHHGGGSPTT-HHHHHHHHHHHHHHHHHHHHS--S--------

Solvent-accessible surface area (backbone atoms only — not comparable to full-atom values): 5297 Å² total; per-residue (Å²): 136,84,84,81,79,79,75,83,80,73,74,78,80,58,72,70,62,63,56,66,65,72,74,63,90,66,54,66,67,55,44,53,52,50,47,54,50,42,66,53,54,52,76,77,39,59,86,90,35,72,65,32,54,52,46,52,49,50,43,53,51,49,53,52,53,40,48,72,76,45,75,72,92,65,78,79,82,68,84,86,125

Mean predicted aligned error: 14.4 Å

Nearest PDB structures (foldseek):
  6kzg-assembly1_B  TM=9.011E-01  e=5.057E+00  Homo sapiens
  6kzg-assembly1_A  TM=9.160E-01  e=9.157E+00  Homo sapiens

pLDDT: mean 76.1, std 20.22, range [44.25, 97.69]

Foldseek 3Di:
DDDDDPPPCPDDDDVVVVVVVVDDLDDLVVLVVVLVVLVVVLVVDDPPDPVNVVSVVVNVVSVVSSCVVDVPDDDPPDDDD

Radius of gyration: 19.28 Å; Cα contacts (8 Å, |Δi|>4): 29; chains: 1; bounding box: 74×37×30 Å

Sequence (81 aa):
MPRRRERLAVDPPEPEQLEKVAVARHDPAEIRFYIKQLKKAIRYLPLGSRAYYAVSGELLRATRELNGLVPSGSPPKGPTQ